Protein AF-A0A8D8E213-F1 (afdb_monomer_lite)

InterPro domains:
  IPR001154 DNA topoisomerase II, eukaryotic-type [PR01158] (36-59)
  IPR001154 DNA topoisomerase II, eukaryotic-type [PR01158] (83-105)
  IPR001154 DNA topoisomerase II, eukaryotic-type [PR01158] (113-127)
  IPR002205 DNA topoisomerase, type IIA, domain A [PF00521] (8-126)
  IPR002205 DNA topoisomerase, typ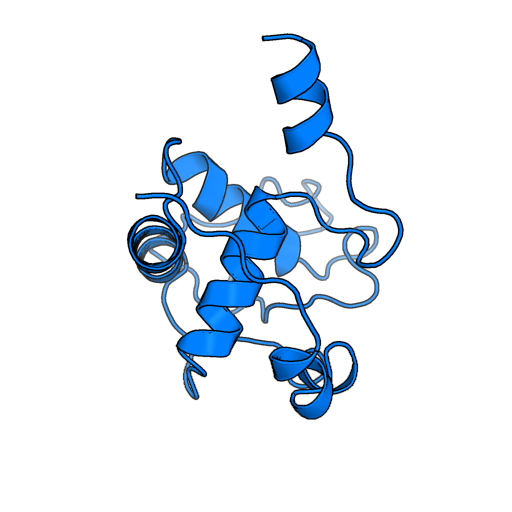e IIA, domain A [PS52040] (10-127)
  IPR002205 DNA topoisomerase, type IIA, domain A [SM00434] (1-127)
  IPR013758 DNA topoisomerase, type IIA, domain A, alpha-beta [G3DSA:3.90.199.10] (1-127)
  IPR013760 DNA topoisomerase, type IIA-like domain superfamily [SSF56719] (2-127)
  IPR050634 DNA Topoisomerase II [PTHR10169] (1-127)

Organism: Culex pipiens (NCBI:txid7175)

Structure (mmCIF, N/CA/C/O backbone):
data_AF-A0A8D8E213-F1
#
_entry.id   AF-A0A8D8E213-F1
#
loop_
_atom_site.group_PDB
_atom_site.id
_atom_site.type_symbol
_atom_site.label_atom_id
_atom_site.label_alt_id
_atom_site.label_comp_id
_atom_site.label_asym_id
_atom_site.label_entity_id
_atom_site.label_seq_id
_atom_site.pdbx_PDB_ins_code
_atom_site.Cartn_x
_atom_site.Cartn_y
_atom_site.Cartn_z
_atom_site.occupancy
_atom_site.B_iso_or_equiv
_atom_site.auth_seq_id
_atom_site.auth_comp_id
_atom_site.auth_asym_id
_atom_site.auth_atom_id
_atom_site.pdbx_PDB_model_num
ATOM 1 N N . PHE A 1 1 ? 22.484 -9.017 -6.940 1.00 90.12 1 PHE A N 1
ATOM 2 C CA . PHE A 1 1 ? 21.734 -7.842 -7.429 1.00 90.12 1 PHE A CA 1
ATOM 3 C C . PHE A 1 1 ? 20.612 -8.247 -8.379 1.00 90.12 1 PHE A C 1
ATOM 5 O O . PHE A 1 1 ? 19.464 -8.084 -8.000 1.00 90.12 1 PHE A O 1
ATOM 12 N N . SER A 1 2 ? 20.900 -8.838 -9.546 1.00 96.94 2 SER A N 1
ATOM 13 C CA . SER A 1 2 ? 19.878 -9.133 -10.569 1.00 96.94 2 SER A CA 1
ATOM 14 C C . SER A 1 2 ? 18.721 -10.011 -10.073 1.00 96.94 2 SER A C 1
ATOM 16 O O . SER A 1 2 ? 17.564 -9.687 -10.303 1.00 96.94 2 SER A O 1
ATOM 18 N N . ASN A 1 3 ? 19.007 -11.078 -9.316 1.00 96.75 3 ASN A N 1
ATOM 19 C CA . ASN A 1 3 ? 17.944 -11.912 -8.744 1.00 96.75 3 ASN A CA 1
ATOM 20 C C . ASN A 1 3 ? 17.085 -11.149 -7.718 1.00 96.75 3 ASN A C 1
ATOM 22 O O . ASN A 1 3 ? 15.863 -11.214 -7.757 1.00 96.75 3 ASN A O 1
ATOM 26 N N . SER A 1 4 ? 17.715 -10.376 -6.829 1.00 95.19 4 SER A N 1
ATOM 27 C CA . SER A 1 4 ? 17.010 -9.530 -5.856 1.00 95.19 4 SER A CA 1
ATOM 28 C C . SER A 1 4 ? 16.130 -8.482 -6.540 1.00 95.19 4 SER A C 1
ATOM 30 O O . SER A 1 4 ? 15.075 -8.131 -6.018 1.00 95.19 4 SER A O 1
ATOM 32 N N . ASP A 1 5 ? 16.549 -7.999 -7.713 1.00 96.44 5 ASP A N 1
ATOM 33 C CA . ASP A 1 5 ? 15.759 -7.076 -8.518 1.00 96.44 5 ASP A CA 1
ATOM 34 C C . ASP A 1 5 ? 14.495 -7.735 -9.078 1.00 96.44 5 ASP A C 1
ATOM 36 O O . ASP A 1 5 ? 13.410 -7.171 -8.949 1.00 96.44 5 ASP A O 1
ATOM 40 N N . ASN A 1 6 ? 14.604 -8.967 -9.582 1.00 97.56 6 ASN A N 1
ATOM 41 C CA . ASN A 1 6 ? 13.436 -9.751 -9.988 1.00 97.56 6 ASN A CA 1
ATOM 42 C C . ASN A 1 6 ? 12.468 -9.948 -8.815 1.00 97.56 6 ASN A C 1
ATOM 44 O O . ASN A 1 6 ? 11.280 -9.666 -8.952 1.00 97.56 6 ASN A O 1
ATOM 48 N N . VAL A 1 7 ? 12.980 -10.359 -7.649 1.00 96.50 7 VAL A N 1
ATOM 49 C CA . VAL A 1 7 ? 12.166 -10.633 -6.451 1.00 96.50 7 VAL A CA 1
ATOM 50 C C . VAL A 1 7 ? 11.370 -9.407 -5.998 1.00 96.50 7 VAL A C 1
ATOM 52 O O . VAL A 1 7 ? 10.200 -9.529 -5.641 1.00 96.50 7 VAL A O 1
ATOM 55 N N . ARG A 1 8 ? 11.968 -8.210 -6.009 1.00 95.81 8 ARG A N 1
ATOM 56 C CA . ARG A 1 8 ? 11.271 -6.986 -5.572 1.00 95.81 8 ARG A CA 1
ATOM 57 C C . ARG A 1 8 ? 10.375 -6.367 -6.648 1.00 95.81 8 ARG A C 1
ATOM 59 O O . ARG A 1 8 ? 9.479 -5.594 -6.308 1.00 95.81 8 ARG A O 1
ATOM 66 N N . SER A 1 9 ? 10.613 -6.680 -7.922 1.00 96.94 9 SER A N 1
ATOM 67 C CA . SER A 1 9 ? 9.955 -6.018 -9.056 1.00 96.94 9 SER A CA 1
ATOM 68 C C . SER A 1 9 ? 8.829 -6.835 -9.686 1.00 96.94 9 SER A C 1
ATOM 70 O O . SER A 1 9 ? 7.884 -6.225 -10.197 1.00 96.94 9 SER A O 1
ATOM 72 N N . ILE A 1 10 ? 8.894 -8.167 -9.637 1.00 98.19 10 ILE A N 1
ATOM 73 C CA . ILE A 1 10 ? 7.906 -9.083 -10.227 1.00 98.19 10 ILE A CA 1
ATOM 74 C C . ILE A 1 10 ? 6.972 -9.599 -9.115 1.00 98.19 10 ILE A C 1
ATOM 76 O O . ILE A 1 10 ? 7.460 -10.065 -8.086 1.00 98.19 10 ILE A O 1
ATOM 80 N N . PRO A 1 11 ? 5.638 -9.489 -9.267 1.00 98.38 11 PRO A N 1
ATOM 81 C CA . PRO A 1 11 ? 4.688 -9.938 -8.250 1.00 98.38 11 PRO A CA 1
ATOM 82 C C . PRO A 1 11 ? 4.575 -11.468 -8.177 1.00 98.38 11 PRO A C 1
ATOM 84 O O . PRO A 1 11 ? 4.880 -12.178 -9.136 1.00 98.38 11 PRO A O 1
ATOM 87 N N . CYS A 1 12 ? 4.077 -11.967 -7.044 1.00 98.06 12 CYS A N 1
ATOM 88 C CA . CYS A 1 12 ? 3.703 -13.374 -6.903 1.00 98.06 12 CYS A CA 1
ATOM 89 C C . CYS A 1 12 ? 2.366 -13.651 -7.605 1.00 98.06 12 CYS A C 1
ATOM 91 O O . CYS A 1 12 ? 1.459 -12.822 -7.582 1.00 98.06 12 CYS A O 1
ATOM 93 N N . VAL A 1 13 ? 2.228 -14.839 -8.195 1.00 98.31 13 VAL A N 1
ATOM 94 C CA . VAL A 1 13 ? 1.002 -15.264 -8.889 1.00 98.31 13 VAL A CA 1
ATOM 95 C C . VAL A 1 13 ? -0.191 -15.461 -7.946 1.00 98.31 13 VAL A C 1
ATOM 97 O O . VAL A 1 13 ? -1.327 -15.291 -8.370 1.00 98.31 13 VAL A O 1
ATOM 100 N N . LEU A 1 14 ? 0.053 -15.803 -6.677 1.00 97.62 14 LEU A N 1
ATOM 101 C CA . LEU A 1 14 ? -1.006 -16.170 -5.730 1.00 97.62 14 LEU A CA 1
ATOM 102 C C . LEU A 1 14 ? -1.774 -14.959 -5.192 1.00 97.62 14 LEU A C 1
ATOM 104 O O . LEU A 1 14 ? -2.988 -15.023 -5.042 1.00 97.62 14 LEU A O 1
ATOM 108 N N . ASP A 1 15 ? -1.074 -13.861 -4.905 1.00 97.88 15 ASP A N 1
ATOM 109 C CA . ASP A 1 15 ? -1.665 -12.652 -4.320 1.00 97.88 15 ASP A CA 1
ATOM 110 C C . ASP A 1 15 ? -1.583 -11.423 -5.238 1.00 97.88 15 ASP A C 1
ATOM 112 O O . ASP A 1 15 ? -2.209 -10.402 -4.961 1.00 97.88 15 ASP A O 1
ATOM 116 N N . GLY A 1 16 ? -0.813 -11.494 -6.328 1.00 98.12 16 GLY A N 1
ATOM 117 C CA . GLY A 1 16 ? -0.577 -10.369 -7.230 1.00 98.12 16 GLY A CA 1
ATOM 118 C C . GLY A 1 16 ? 0.311 -9.267 -6.640 1.00 98.12 16 GLY A C 1
ATOM 119 O O . GLY A 1 16 ? 0.424 -8.197 -7.242 1.00 98.12 16 GLY A O 1
ATOM 120 N N . LEU A 1 17 ? 0.955 -9.494 -5.488 1.00 98.44 17 LEU A N 1
ATOM 121 C CA . LEU A 1 17 ? 1.714 -8.477 -4.761 1.00 98.44 17 LEU A CA 1
ATOM 122 C C . LEU A 1 17 ? 3.229 -8.682 -4.869 1.00 98.44 17 LEU A C 1
ATOM 124 O O . LEU A 1 17 ? 3.767 -9.795 -4.848 1.00 98.44 17 LEU A O 1
ATOM 128 N N . LYS A 1 18 ? 3.948 -7.561 -4.913 1.00 98.44 18 LYS A N 1
ATOM 129 C CA . LYS A 1 18 ? 5.402 -7.493 -4.709 1.00 98.44 18 LYS A CA 1
ATOM 130 C C . LYS A 1 18 ? 5.726 -7.509 -3.207 1.00 98.44 18 LYS A C 1
ATOM 132 O O . LYS A 1 18 ? 4.874 -7.115 -2.408 1.00 98.44 18 LYS A O 1
ATOM 137 N N . PRO A 1 19 ? 6.958 -7.856 -2.790 1.00 98.06 19 PRO A N 1
ATOM 138 C CA . PRO A 1 19 ? 7.338 -7.882 -1.374 1.00 98.06 19 PRO A CA 1
ATOM 139 C C . PRO A 1 19 ? 7.021 -6.590 -0.606 1.00 98.06 19 PRO A C 1
ATOM 141 O O . PRO A 1 19 ? 6.463 -6.656 0.483 1.00 98.06 19 PRO A O 1
ATOM 144 N N . GLY A 1 20 ? 7.289 -5.413 -1.186 1.00 97.81 20 GLY A N 1
ATOM 145 C CA . GLY A 1 20 ? 6.966 -4.129 -0.548 1.00 97.81 20 GLY A CA 1
ATOM 146 C C . GLY A 1 20 ? 5.462 -3.917 -0.334 1.00 97.81 20 GLY A C 1
ATOM 147 O O . GLY A 1 20 ? 5.046 -3.473 0.730 1.00 97.81 20 GLY A O 1
ATOM 148 N N . GLN A 1 21 ? 4.631 -4.305 -1.307 1.00 98.69 21 GLN A N 1
ATOM 149 C CA . GLN A 1 21 ? 3.170 -4.243 -1.178 1.00 98.69 21 GLN A CA 1
ATOM 150 C C . GLN A 1 21 ? 2.664 -5.235 -0.123 1.00 98.69 21 GLN A C 1
ATOM 152 O O . GLN A 1 21 ? 1.818 -4.884 0.695 1.00 98.69 21 GLN A O 1
ATOM 157 N N . ARG A 1 22 ? 3.219 -6.452 -0.097 1.00 98.56 22 ARG A N 1
ATOM 158 C CA . ARG A 1 22 ? 2.873 -7.478 0.896 1.00 98.56 22 ARG A CA 1
ATOM 159 C C . ARG A 1 22 ? 3.231 -7.039 2.315 1.00 98.56 22 ARG A C 1
ATOM 161 O O . ARG A 1 22 ? 2.415 -7.207 3.213 1.00 98.56 22 ARG A O 1
ATOM 168 N N . LYS A 1 23 ? 4.396 -6.409 2.504 1.00 98.44 23 LYS A N 1
ATOM 169 C CA . LYS A 1 23 ? 4.812 -5.806 3.782 1.00 98.44 23 LYS A CA 1
ATOM 170 C C . LYS A 1 23 ? 3.836 -4.708 4.236 1.00 98.44 23 LYS A C 1
ATOM 172 O O . LYS A 1 23 ? 3.418 -4.719 5.390 1.00 98.44 23 LYS A O 1
ATOM 177 N N . VAL A 1 24 ? 3.376 -3.839 3.325 1.00 98.62 24 VAL A N 1
ATOM 178 C CA . VAL A 1 24 ? 2.315 -2.851 3.622 1.00 98.62 24 VAL A CA 1
ATOM 179 C C . VAL A 1 24 ? 1.028 -3.535 4.096 1.00 98.62 24 VAL A C 1
ATOM 181 O O . VAL A 1 24 ? 0.509 -3.186 5.157 1.00 98.62 24 VAL A O 1
ATOM 184 N N . MET A 1 25 ? 0.530 -4.527 3.350 1.00 98.62 25 MET A N 1
ATOM 185 C CA . MET A 1 25 ? -0.710 -5.229 3.704 1.00 98.62 25 MET A CA 1
ATOM 186 C C . MET A 1 25 ? -0.594 -5.976 5.036 1.00 98.62 25 MET A C 1
ATOM 188 O O . MET A 1 25 ? -1.485 -5.856 5.875 1.00 98.62 25 MET A O 1
ATOM 192 N N . PHE A 1 26 ? 0.525 -6.665 5.273 1.00 98.44 26 PHE A N 1
ATOM 193 C CA . PHE A 1 26 ? 0.825 -7.328 6.543 1.00 98.44 26 PHE A CA 1
ATOM 194 C C . PHE A 1 26 ? 0.763 -6.355 7.727 1.00 98.44 26 PHE A C 1
ATOM 196 O O . PHE A 1 26 ? 0.109 -6.634 8.735 1.00 98.44 26 PHE A O 1
ATOM 203 N N . THR A 1 27 ? 1.384 -5.181 7.607 1.00 98.44 27 THR A N 1
ATOM 204 C CA . THR A 1 27 ? 1.332 -4.166 8.662 1.00 98.44 27 THR A CA 1
ATOM 205 C C . THR A 1 27 ? -0.091 -3.651 8.883 1.00 98.44 27 THR A C 1
ATOM 207 O O . THR A 1 27 ? -0.513 -3.528 10.033 1.00 98.44 27 THR A O 1
ATOM 210 N N . CYS A 1 28 ? -0.868 -3.404 7.822 1.00 98.50 28 CYS A N 1
ATOM 211 C CA . CYS A 1 28 ? -2.278 -3.015 7.947 1.00 98.50 28 CYS A CA 1
ATOM 212 C C . CYS A 1 28 ? -3.117 -4.089 8.656 1.00 98.50 28 CYS A C 1
ATOM 214 O O . CYS A 1 28 ? -3.949 -3.763 9.505 1.00 98.50 28 CYS A O 1
ATOM 216 N N . PHE A 1 29 ? -2.875 -5.365 8.353 1.00 98.25 29 PHE A N 1
ATOM 217 C CA . PHE A 1 29 ? -3.524 -6.504 9.002 1.00 98.25 29 PHE A CA 1
ATOM 218 C C . PHE A 1 29 ? -3.195 -6.593 10.490 1.00 98.25 29 PHE A C 1
ATOM 220 O O . PHE A 1 29 ? -4.105 -6.774 11.300 1.00 98.25 29 PHE A O 1
ATOM 227 N N . LYS A 1 30 ? -1.920 -6.409 10.846 1.00 97.31 30 LYS A N 1
ATOM 228 C CA . LYS A 1 30 ? -1.434 -6.478 12.229 1.00 97.31 30 LYS A CA 1
ATOM 229 C C . LYS A 1 30 ? -1.897 -5.290 13.076 1.00 97.31 30 LYS A C 1
ATOM 231 O O . LYS A 1 30 ? -2.250 -5.474 14.236 1.00 97.31 30 LYS A O 1
ATOM 236 N N . ARG A 1 31 ? -1.924 -4.081 12.505 1.00 97.44 31 ARG A N 1
ATOM 237 C CA . ARG A 1 31 ? -2.402 -2.867 13.192 1.00 97.44 31 ARG A CA 1
ATOM 238 C C . ARG A 1 31 ? -3.923 -2.826 13.322 1.00 97.44 31 ARG A C 1
ATOM 240 O O . ARG A 1 31 ? -4.431 -2.334 14.324 1.00 97.44 31 ARG A O 1
ATOM 247 N N . ASN A 1 32 ? -4.641 -3.340 12.318 1.00 96.50 32 ASN A N 1
ATOM 248 C CA . ASN A 1 32 ? -6.106 -3.383 12.270 1.00 96.50 32 ASN A CA 1
ATOM 249 C C . ASN A 1 32 ? -6.762 -2.027 12.610 1.00 96.50 32 ASN A C 1
ATOM 251 O O . ASN A 1 32 ? -7.760 -1.966 13.337 1.00 96.50 32 ASN A O 1
ATOM 255 N N . ASP A 1 33 ? -6.169 -0.941 12.100 1.00 96.31 33 ASP A N 1
ATOM 256 C CA . ASP A 1 33 ? -6.588 0.429 12.387 1.00 96.31 33 ASP A CA 1
ATOM 257 C C . ASP A 1 33 ? -8.069 0.634 12.012 1.00 96.31 33 ASP A C 1
ATOM 259 O O . ASP A 1 33 ? -8.502 0.318 10.903 1.00 96.31 33 ASP A O 1
ATOM 263 N N . LYS A 1 34 ? -8.862 1.169 12.951 1.00 94.94 34 LYS A N 1
ATOM 264 C CA . LYS A 1 34 ? -10.302 1.458 12.757 1.00 94.94 34 LYS A CA 1
ATOM 265 C C . LYS A 1 34 ? -10.585 2.887 12.305 1.00 94.94 34 LYS A C 1
ATOM 267 O O . LYS A 1 34 ? -11.735 3.254 12.086 1.00 94.94 34 LYS A O 1
ATOM 272 N N . ARG A 1 35 ? -9.541 3.705 12.235 1.00 97.12 35 ARG A N 1
ATOM 273 C CA . ARG A 1 35 ? -9.575 5.098 11.802 1.00 97.12 35 ARG A CA 1
ATOM 274 C C . ARG A 1 35 ? -8.442 5.315 10.818 1.00 97.12 35 ARG A C 1
ATOM 276 O O . ARG A 1 35 ? -7.462 4.573 10.824 1.00 97.12 35 ARG A O 1
ATOM 283 N N . GLU A 1 36 ? -8.587 6.340 9.997 1.00 97.75 36 GLU A N 1
ATOM 284 C CA . GLU A 1 36 ? -7.584 6.686 9.004 1.00 97.75 36 GLU A CA 1
ATOM 285 C C . GLU A 1 36 ? -6.258 7.100 9.663 1.00 97.75 36 GLU A C 1
ATOM 287 O O . GLU A 1 36 ? -6.229 7.799 10.679 1.00 97.75 36 GLU A O 1
ATOM 292 N N . VAL A 1 37 ? -5.152 6.673 9.060 1.00 98.38 37 VAL A N 1
ATOM 293 C CA . VAL A 1 37 ? -3.777 6.957 9.485 1.00 98.38 37 VAL A CA 1
ATOM 294 C C . VAL A 1 37 ? -3.070 7.710 8.365 1.00 98.38 37 VAL A C 1
ATOM 296 O O . VAL A 1 37 ? -3.291 7.437 7.187 1.00 98.38 37 VAL A O 1
ATOM 299 N N . LYS A 1 38 ? -2.196 8.662 8.705 1.00 98.56 38 LYS A N 1
ATOM 300 C CA . LYS A 1 38 ? -1.393 9.377 7.700 1.00 98.56 38 LYS A CA 1
ATOM 301 C C . LYS A 1 38 ? -0.513 8.399 6.928 1.00 98.56 38 LYS A C 1
ATOM 303 O O . LYS A 1 38 ? 0.146 7.562 7.543 1.00 98.56 38 LYS A O 1
ATOM 308 N N . VAL A 1 39 ? -0.408 8.564 5.610 1.00 98.62 39 VAL A N 1
ATOM 309 C CA . VAL A 1 39 ? 0.427 7.681 4.772 1.00 98.62 39 VAL A CA 1
ATOM 310 C C . VAL A 1 39 ? 1.886 7.684 5.234 1.00 98.62 39 VAL A C 1
ATOM 312 O O . VAL A 1 39 ? 2.486 6.619 5.343 1.00 98.62 39 VAL A O 1
ATOM 315 N N . ALA A 1 40 ? 2.438 8.851 5.582 1.00 98.31 40 ALA A N 1
ATOM 316 C CA . ALA A 1 40 ? 3.798 8.945 6.121 1.00 98.31 40 ALA A CA 1
ATOM 317 C C . ALA A 1 40 ? 3.978 8.157 7.435 1.00 98.31 40 ALA A C 1
ATOM 319 O O . ALA A 1 40 ? 4.993 7.499 7.628 1.00 98.31 40 ALA A O 1
ATOM 320 N N . GLN A 1 41 ? 2.977 8.181 8.322 1.00 98.25 41 GLN A N 1
ATOM 321 C CA . GLN A 1 41 ? 3.019 7.436 9.583 1.00 98.25 41 GLN A CA 1
ATOM 322 C C . GLN A 1 41 ? 2.894 5.928 9.342 1.00 98.25 41 GLN A C 1
ATOM 324 O O . GLN A 1 41 ? 3.624 5.147 9.949 1.00 98.25 41 GLN A O 1
ATOM 329 N N . LEU A 1 42 ? 1.999 5.519 8.437 1.00 98.44 42 LEU A N 1
ATOM 330 C CA . LEU A 1 42 ? 1.854 4.118 8.061 1.00 98.44 42 LEU A CA 1
ATOM 331 C C . LEU A 1 42 ? 3.146 3.581 7.433 1.00 98.44 42 LEU A C 1
ATOM 333 O O . LEU A 1 42 ? 3.564 2.487 7.790 1.00 98.44 42 LEU A O 1
ATOM 337 N N . ALA A 1 43 ? 3.810 4.347 6.561 1.00 98.38 43 ALA A N 1
ATOM 338 C CA . ALA A 1 43 ? 5.088 3.953 5.968 1.00 98.38 43 ALA A CA 1
ATOM 339 C C . ALA A 1 43 ? 6.169 3.686 7.031 1.00 98.38 43 ALA A C 1
ATOM 341 O O . ALA A 1 43 ? 6.838 2.659 6.949 1.00 98.38 43 ALA A O 1
ATOM 342 N N . GLY A 1 44 ? 6.279 4.544 8.053 1.00 97.81 44 GLY A N 1
ATOM 343 C CA . GLY A 1 44 ? 7.193 4.323 9.180 1.00 97.81 44 GLY A CA 1
ATOM 344 C C . GLY A 1 44 ? 6.855 3.053 9.970 1.00 97.81 44 GLY A C 1
ATOM 345 O O . GLY A 1 44 ? 7.728 2.229 10.229 1.00 97.81 44 GLY A O 1
ATOM 346 N N . SER A 1 45 ? 5.569 2.815 10.264 1.00 97.88 45 SER A N 1
ATOM 347 C CA . SER A 1 45 ? 5.141 1.561 10.906 1.00 97.88 45 SER A CA 1
ATOM 348 C C . SER A 1 45 ? 5.404 0.326 10.043 1.00 97.88 45 SER A C 1
ATOM 350 O O . SER A 1 45 ? 5.686 -0.739 10.580 1.00 97.88 45 SER A O 1
ATOM 352 N N . VAL A 1 46 ? 5.308 0.429 8.716 1.00 98.25 46 VAL A N 1
ATOM 353 C CA . VAL A 1 46 ? 5.665 -0.676 7.814 1.00 98.25 46 VAL A CA 1
ATOM 354 C C . VAL A 1 46 ? 7.162 -0.942 7.886 1.00 98.25 46 VAL A C 1
ATOM 356 O O . VAL A 1 46 ? 7.556 -2.101 7.991 1.00 98.25 46 VAL A O 1
ATOM 359 N N . ALA A 1 47 ? 7.983 0.108 7.874 1.00 97.12 47 ALA A N 1
ATOM 360 C CA . ALA A 1 47 ? 9.428 -0.032 7.974 1.00 97.12 47 ALA A CA 1
ATOM 361 C C . ALA A 1 47 ? 9.854 -0.777 9.244 1.00 97.12 47 ALA A C 1
ATOM 363 O O . ALA A 1 47 ? 10.606 -1.746 9.151 1.00 97.12 47 ALA A O 1
ATOM 364 N N . GLU A 1 48 ? 9.286 -0.388 10.385 1.00 96.25 48 GLU A N 1
ATOM 365 C CA . GLU A 1 48 ? 9.533 -1.009 11.688 1.00 96.25 48 GLU A CA 1
ATOM 366 C C . GLU A 1 48 ? 8.959 -2.432 11.784 1.00 96.25 48 GLU A C 1
ATOM 368 O O . GLU A 1 48 ? 9.672 -3.379 12.094 1.00 96.25 48 GLU A O 1
ATOM 373 N N . MET A 1 49 ? 7.664 -2.613 11.506 1.00 96.56 49 MET A N 1
ATOM 374 C CA . MET A 1 49 ? 6.960 -3.864 11.824 1.00 96.56 49 MET A CA 1
ATOM 375 C C . MET A 1 49 ? 7.233 -5.004 10.843 1.00 96.56 49 MET A C 1
ATOM 377 O O . MET A 1 49 ? 6.851 -6.140 11.130 1.00 96.56 49 MET A O 1
ATOM 381 N N . SER A 1 50 ? 7.787 -4.702 9.669 1.00 96.56 50 SER A N 1
ATOM 382 C CA . SER A 1 50 ? 7.977 -5.677 8.594 1.00 96.56 50 SER A CA 1
ATOM 383 C C . SER A 1 50 ? 9.428 -5.833 8.152 1.00 96.56 50 SER A C 1
ATOM 385 O O . SER A 1 50 ? 9.643 -6.514 7.152 1.00 96.56 50 SER A O 1
ATOM 387 N N . ALA A 1 51 ? 10.391 -5.206 8.839 1.00 96.75 51 ALA A N 1
ATOM 388 C CA . ALA A 1 51 ? 11.805 -5.184 8.452 1.00 96.75 51 ALA A CA 1
ATOM 389 C C . ALA A 1 51 ? 11.982 -4.731 6.985 1.00 96.75 51 ALA A C 1
ATOM 391 O O . ALA A 1 51 ? 12.339 -5.497 6.084 1.00 96.75 51 ALA A O 1
ATOM 392 N N . TYR A 1 52 ? 11.596 -3.488 6.677 1.00 95.94 52 TYR A N 1
ATOM 393 C CA . TYR A 1 52 ? 11.801 -2.928 5.336 1.00 95.94 52 TYR A CA 1
ATOM 394 C C . TYR A 1 52 ? 13.075 -2.084 5.297 1.00 95.94 52 TYR A C 1
ATOM 396 O O . TYR A 1 52 ? 13.105 -0.954 5.773 1.00 95.94 52 TYR A O 1
ATOM 404 N N . HIS A 1 53 ? 14.119 -2.613 4.663 1.00 93.81 53 HIS A N 1
ATOM 405 C CA . HIS A 1 53 ? 15.459 -2.010 4.646 1.00 93.81 53 HIS A CA 1
ATOM 406 C C . HIS A 1 53 ? 15.705 -1.055 3.461 1.00 93.81 53 HIS A C 1
ATOM 408 O O . HIS A 1 53 ? 16.838 -0.884 3.004 1.00 93.81 53 HIS A O 1
ATOM 414 N N . HIS A 1 54 ? 14.655 -0.447 2.903 1.00 93.00 54 HIS A N 1
ATOM 415 C CA . HIS A 1 54 ? 14.785 0.559 1.842 1.00 93.00 54 HIS A CA 1
ATOM 416 C C . HIS A 1 54 ? 14.089 1.865 2.236 1.00 93.00 54 HIS A C 1
ATOM 418 O O . HIS A 1 54 ? 13.298 1.909 3.172 1.00 93.00 54 HIS A O 1
ATOM 424 N N . GLY A 1 55 ? 14.376 2.948 1.511 1.00 89.56 55 GLY A N 1
ATOM 425 C CA . GLY A 1 55 ? 13.878 4.278 1.864 1.00 89.56 55 GLY A CA 1
ATOM 426 C C . GLY A 1 55 ? 12.348 4.366 1.946 1.00 89.56 55 GLY A C 1
ATOM 427 O O . GLY A 1 55 ? 11.632 3.910 1.048 1.00 89.56 55 GLY A O 1
ATOM 428 N N . GLU A 1 56 ? 11.850 5.038 2.986 1.00 92.00 56 GLU A N 1
ATOM 429 C CA . GLU A 1 56 ? 10.415 5.216 3.265 1.00 92.00 56 GLU A CA 1
ATOM 430 C C . GLU A 1 56 ? 9.648 5.918 2.137 1.00 92.00 56 GLU A C 1
ATOM 432 O O . GLU A 1 56 ? 8.448 5.707 1.970 1.00 92.00 56 GLU A O 1
ATOM 437 N N . GLN A 1 57 ? 10.326 6.722 1.311 1.00 95.44 57 GLN A N 1
ATOM 438 C CA . GLN A 1 57 ? 9.715 7.366 0.145 1.00 95.44 57 GLN A CA 1
ATOM 439 C C . GLN A 1 57 ? 9.144 6.334 -0.845 1.00 95.44 57 GLN A C 1
ATOM 441 O O . GLN A 1 57 ? 8.075 6.544 -1.429 1.00 95.44 57 GLN A O 1
ATOM 446 N N . SER A 1 58 ? 9.829 5.196 -1.003 1.00 96.38 58 SER A N 1
ATOM 447 C CA . SER A 1 58 ? 9.359 4.087 -1.836 1.00 96.38 58 SER A CA 1
ATOM 448 C C . SER A 1 58 ? 8.116 3.422 -1.233 1.00 96.38 58 SER A C 1
ATOM 450 O O . SER A 1 58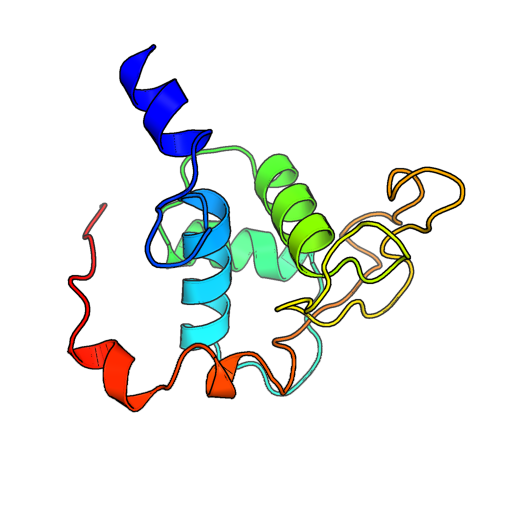 ? 7.166 3.125 -1.962 1.00 96.38 58 SER A O 1
ATOM 452 N N . LEU A 1 59 ? 8.060 3.276 0.098 1.00 97.38 59 LEU A N 1
ATOM 453 C CA . LEU A 1 59 ? 6.872 2.771 0.797 1.00 97.38 59 LEU A CA 1
ATOM 454 C C . LEU A 1 59 ? 5.691 3.730 0.698 1.00 97.38 59 LEU A C 1
ATOM 456 O O . LEU A 1 59 ? 4.594 3.291 0.369 1.00 97.38 59 LEU A O 1
ATOM 460 N N . CYS A 1 60 ? 5.905 5.030 0.908 1.00 98.31 60 CYS A N 1
ATOM 461 C CA . CYS A 1 60 ? 4.857 6.035 0.734 1.00 98.31 60 CYS A CA 1
ATOM 462 C C . CYS A 1 60 ? 4.238 5.944 -0.665 1.00 98.31 60 CYS A C 1
ATOM 464 O O . CYS A 1 60 ? 3.019 5.901 -0.801 1.00 98.31 60 CYS A O 1
ATOM 466 N N . SER A 1 61 ? 5.079 5.844 -1.698 1.00 98.12 61 SER A N 1
ATOM 467 C CA . SER A 1 61 ? 4.621 5.688 -3.085 1.00 98.12 61 SER A CA 1
ATOM 468 C C . SER A 1 61 ? 3.865 4.369 -3.289 1.00 98.12 61 SER A C 1
ATOM 470 O O . SER A 1 61 ? 2.842 4.335 -3.967 1.00 98.12 61 SER A O 1
ATOM 472 N N . THR A 1 62 ? 4.324 3.285 -2.659 1.00 98.56 62 THR A N 1
ATOM 473 C CA . THR A 1 62 ? 3.654 1.975 -2.702 1.00 98.56 62 THR A CA 1
ATOM 474 C C . THR A 1 62 ? 2.264 2.024 -2.064 1.00 98.56 62 THR A C 1
ATOM 476 O O . THR A 1 62 ? 1.311 1.511 -2.647 1.00 98.56 62 THR A O 1
ATOM 479 N N . ILE A 1 63 ? 2.130 2.675 -0.906 1.00 98.75 63 ILE A N 1
ATOM 480 C CA . ILE A 1 63 ? 0.850 2.867 -0.209 1.00 98.75 63 ILE A CA 1
ATOM 481 C C . ILE A 1 63 ? -0.110 3.698 -1.065 1.00 98.75 63 ILE A C 1
ATOM 483 O O . ILE A 1 63 ? -1.268 3.316 -1.223 1.00 98.75 63 ILE A O 1
ATOM 487 N N . VAL A 1 64 ? 0.368 4.800 -1.657 1.00 98.75 64 VAL A N 1
ATOM 488 C CA . VAL A 1 64 ? -0.442 5.628 -2.565 1.00 98.75 64 VAL A CA 1
ATOM 489 C C . VAL A 1 64 ? -0.958 4.794 -3.738 1.00 98.75 64 VAL A C 1
ATOM 491 O O . VAL A 1 64 ? -2.160 4.788 -3.996 1.00 98.75 64 VAL A O 1
ATOM 494 N N . ASN A 1 65 ? -0.087 4.017 -4.386 1.00 98.50 65 ASN A N 1
ATOM 495 C CA . ASN A 1 65 ? -0.464 3.173 -5.522 1.00 98.50 65 ASN A CA 1
ATOM 496 C C . ASN A 1 65 ? -1.477 2.077 -5.147 1.00 98.50 65 ASN A C 1
ATOM 498 O O . ASN A 1 65 ? -2.357 1.772 -5.946 1.00 98.50 65 ASN A O 1
ATOM 502 N N . LEU A 1 66 ? -1.393 1.498 -3.943 1.00 98.69 66 LEU A N 1
ATOM 503 C CA . LEU A 1 66 ? -2.369 0.510 -3.452 1.00 98.69 66 LEU A CA 1
ATOM 504 C C . LEU A 1 66 ? -3.749 1.118 -3.144 1.00 98.69 66 LEU A C 1
ATOM 506 O O . LEU A 1 66 ? -4.747 0.393 -3.125 1.00 98.69 66 LEU A O 1
ATOM 510 N N . ALA A 1 67 ? -3.809 2.428 -2.887 1.00 98.69 67 ALA A N 1
ATOM 511 C CA . ALA A 1 67 ? -5.038 3.136 -2.540 1.00 98.69 67 ALA A CA 1
ATOM 512 C C . ALA A 1 67 ? -5.742 3.800 -3.737 1.00 98.69 67 ALA A C 1
ATOM 514 O O . ALA A 1 67 ? -6.951 4.026 -3.690 1.00 98.69 67 ALA A O 1
ATOM 515 N N . GLN A 1 68 ? -5.010 4.119 -4.809 1.00 98.69 68 GLN A N 1
ATOM 516 C CA . GLN A 1 68 ? -5.541 4.809 -5.990 1.00 98.69 68 GLN A CA 1
ATOM 517 C C . GLN A 1 68 ? -6.731 4.082 -6.632 1.00 98.69 68 GLN A C 1
ATOM 519 O O . GLN A 1 68 ? -6.655 2.890 -6.933 1.00 98.69 68 GLN A O 1
ATOM 524 N N . ASN A 1 69 ? -7.791 4.829 -6.948 1.00 98.56 69 ASN A N 1
ATOM 525 C CA . ASN A 1 69 ? -9.065 4.307 -7.464 1.00 98.56 69 ASN A CA 1
ATOM 526 C C . ASN A 1 69 ? -9.593 5.046 -8.715 1.00 98.56 69 ASN A C 1
ATOM 528 O O . ASN A 1 69 ? -10.785 4.990 -9.016 1.00 98.56 69 ASN A O 1
ATOM 532 N N . PHE A 1 70 ? -8.742 5.783 -9.432 1.00 98.50 70 PHE A N 1
ATOM 533 C CA . PHE A 1 70 ? -9.147 6.438 -10.674 1.00 98.50 70 PHE A CA 1
ATOM 534 C C . PHE A 1 70 ? -9.243 5.428 -11.832 1.00 98.50 70 PHE A C 1
ATOM 536 O O . PHE A 1 70 ? -8.672 4.342 -11.798 1.00 98.50 70 PHE A O 1
ATOM 543 N N . VAL A 1 71 ? -9.954 5.788 -12.904 1.00 98.50 71 VAL A N 1
ATOM 544 C CA . VAL A 1 71 ? -10.116 4.914 -14.081 1.00 98.50 71 VAL A CA 1
ATOM 545 C C . VAL A 1 71 ? -8.752 4.529 -14.662 1.00 98.50 71 VAL A C 1
ATOM 547 O O . VAL A 1 71 ? -8.012 5.398 -15.122 1.00 98.50 71 VAL A O 1
ATOM 550 N N . GLY A 1 72 ? -8.451 3.229 -14.668 1.00 97.88 72 GLY A N 1
ATOM 551 C CA . GLY A 1 72 ? -7.174 2.682 -15.132 1.00 97.88 72 GLY A CA 1
ATOM 552 C C . GLY A 1 72 ? -6.130 2.434 -14.037 1.00 97.88 72 GLY A C 1
ATOM 553 O O . GLY A 1 72 ? -5.027 2.020 -14.384 1.00 97.88 72 GLY A O 1
ATOM 554 N N . SER A 1 73 ? -6.443 2.667 -12.751 1.00 98.38 73 SER A N 1
ATOM 555 C CA . SER A 1 73 ? -5.604 2.230 -11.624 1.00 98.38 73 SER A CA 1
ATOM 556 C C . SER A 1 73 ? -5.999 0.827 -11.133 1.00 98.38 73 SER A C 1
ATOM 558 O O . SER A 1 73 ? -5.779 -0.156 -11.835 1.00 98.38 73 SER A O 1
ATOM 560 N N . ASN A 1 74 ? -6.589 0.712 -9.943 1.00 98.50 74 ASN A N 1
ATOM 561 C CA . ASN A 1 74 ? -6.982 -0.549 -9.330 1.00 98.50 74 ASN A CA 1
ATOM 562 C C . ASN A 1 74 ? -8.483 -0.768 -9.516 1.00 98.50 74 ASN A C 1
ATOM 564 O O . ASN A 1 74 ? -9.283 0.069 -9.102 1.00 98.50 74 ASN A O 1
ATOM 568 N N . ASN A 1 75 ? -8.870 -1.927 -10.056 1.00 98.44 75 ASN A N 1
ATOM 569 C CA . ASN A 1 75 ? -10.281 -2.328 -10.093 1.00 98.44 75 ASN A CA 1
ATOM 570 C C . ASN A 1 75 ? -10.859 -2.475 -8.677 1.00 98.44 75 ASN A C 1
ATOM 572 O O . ASN A 1 75 ? -12.023 -2.161 -8.447 1.00 98.44 75 ASN A O 1
ATOM 576 N N . ILE A 1 76 ? -10.034 -2.951 -7.738 1.00 98.44 76 ILE A N 1
ATOM 577 C CA . ILE A 1 76 ? -10.336 -3.015 -6.309 1.00 98.44 76 ILE A CA 1
ATOM 578 C C . ILE A 1 76 ? -9.106 -2.507 -5.557 1.00 98.44 76 ILE A C 1
ATOM 580 O O . ILE A 1 76 ? -8.071 -3.171 -5.516 1.00 98.44 76 ILE A O 1
ATOM 584 N N . ASN A 1 77 ? -9.201 -1.316 -4.975 1.00 98.50 77 ASN A N 1
ATOM 585 C CA . ASN A 1 77 ? -8.155 -0.754 -4.127 1.00 98.50 77 ASN A CA 1
ATOM 586 C C . ASN A 1 77 ? -8.207 -1.384 -2.723 1.00 98.50 77 ASN A C 1
ATOM 588 O O . ASN A 1 77 ? -9.237 -1.357 -2.044 1.00 98.50 77 ASN A O 1
ATOM 592 N N . LEU A 1 78 ? -7.079 -1.940 -2.274 1.00 98.56 78 LEU A N 1
ATOM 593 C CA . LEU A 1 78 ? -6.970 -2.605 -0.966 1.00 98.56 78 LEU A CA 1
ATOM 594 C C . LEU A 1 78 ? -6.894 -1.604 0.197 1.00 98.56 78 LEU A C 1
ATOM 596 O O . LEU A 1 78 ? -7.175 -1.941 1.352 1.00 98.56 78 LEU A O 1
ATOM 600 N N . LEU A 1 79 ? -6.520 -0.366 -0.112 1.00 98.69 79 LEU A N 1
ATOM 601 C CA . LEU A 1 79 ? -6.426 0.739 0.826 1.00 98.69 79 LEU A CA 1
ATOM 602 C C . LEU A 1 79 ? -7.381 1.864 0.418 1.00 98.69 79 LEU A C 1
ATOM 604 O O . LEU A 1 79 ? -7.600 2.116 -0.763 1.00 98.69 79 LEU A O 1
ATOM 608 N N . TYR A 1 80 ? -7.968 2.543 1.395 1.00 98.44 80 TYR A N 1
ATOM 609 C CA . TYR A 1 80 ? -8.870 3.670 1.177 1.00 98.44 80 TYR A CA 1
ATOM 610 C C . TYR A 1 80 ? -8.080 4.962 0.864 1.00 98.44 80 TYR A C 1
ATOM 612 O O . TYR A 1 80 ? -7.161 5.290 1.619 1.00 98.44 80 TYR A O 1
ATOM 620 N N . PRO A 1 81 ? -8.407 5.711 -0.208 1.00 98.31 81 PRO A N 1
ATOM 621 C CA . PRO A 1 81 ? -7.725 6.960 -0.551 1.00 98.31 81 PRO A CA 1
ATOM 622 C C . PRO A 1 81 ? -8.336 8.175 0.178 1.00 98.31 81 PRO A C 1
ATOM 624 O O . PRO A 1 81 ? -9.116 8.936 -0.393 1.00 98.31 81 PRO A O 1
ATOM 627 N N . GLY A 1 82 ? -7.972 8.385 1.447 1.00 98.25 82 GLY A N 1
ATOM 628 C CA . GLY A 1 82 ? -8.411 9.531 2.256 1.00 98.25 82 GLY A CA 1
ATOM 629 C C . GLY A 1 82 ? -7.679 10.831 1.902 1.00 98.25 82 GLY A C 1
ATOM 630 O O . GLY A 1 82 ? -6.645 11.167 2.486 1.00 98.25 82 GLY A O 1
ATOM 631 N N . GLY A 1 83 ? -8.198 11.572 0.924 1.00 98.19 83 GLY A N 1
ATOM 632 C CA . GLY A 1 83 ? -7.622 12.830 0.432 1.00 98.19 83 GLY A CA 1
ATOM 633 C C . GLY A 1 83 ? -7.226 12.754 -1.045 1.00 98.19 83 GLY A C 1
ATOM 634 O O . GLY A 1 83 ? -7.788 11.977 -1.810 1.00 98.19 83 GLY A O 1
ATOM 635 N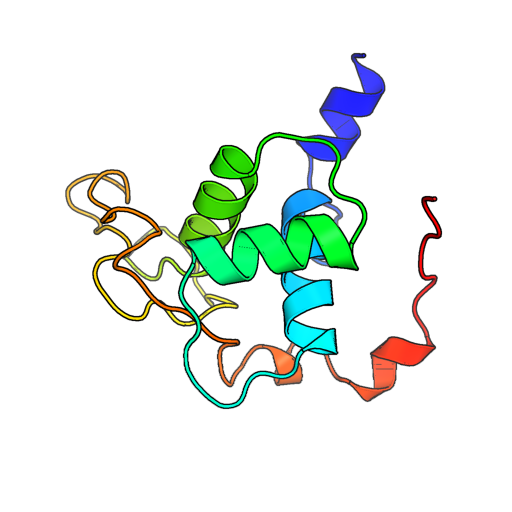 N . GLN A 1 84 ? -6.255 13.568 -1.470 1.00 98.19 84 GLN A N 1
ATOM 636 C CA . GLN A 1 84 ? -5.821 13.625 -2.871 1.00 98.19 84 GLN A CA 1
ATOM 637 C C . GLN A 1 84 ? -4.749 12.562 -3.176 1.00 98.19 84 GLN A C 1
ATOM 639 O O . GLN A 1 84 ? -3.555 12.825 -3.049 1.00 98.19 84 GLN A O 1
ATOM 644 N N . PHE A 1 85 ? -5.168 11.364 -3.595 1.00 98.62 85 PHE A N 1
ATOM 645 C CA . PHE A 1 85 ? -4.279 10.248 -3.982 1.00 98.62 85 PHE A CA 1
ATOM 646 C C . PHE A 1 85 ? -3.864 10.265 -5.461 1.00 98.62 85 PHE A C 1
ATOM 648 O O . PHE A 1 85 ? -3.212 9.336 -5.946 1.00 98.62 85 PHE A O 1
ATOM 655 N N . GLY A 1 86 ? -4.195 11.349 -6.159 1.00 98.31 86 GLY A N 1
ATOM 656 C CA . GLY A 1 86 ? -3.939 11.527 -7.575 1.00 98.31 86 GLY A CA 1
ATOM 657 C C . GLY A 1 86 ? -5.134 11.096 -8.413 1.00 98.31 86 GLY A C 1
ATOM 658 O O . GLY A 1 86 ? -6.013 10.347 -7.979 1.00 98.31 86 GLY A O 1
ATOM 659 N N . THR A 1 87 ? -5.179 11.608 -9.631 1.00 98.50 87 THR A N 1
ATOM 660 C CA . THR A 1 87 ? -6.322 11.474 -10.522 1.00 98.50 87 THR A CA 1
ATOM 661 C C . THR A 1 87 ? -5.889 10.956 -11.884 1.00 98.50 87 THR A C 1
ATOM 663 O O . THR A 1 87 ? -4.710 10.935 -12.248 1.00 98.50 87 THR A O 1
ATOM 666 N N . ARG A 1 88 ? -6.876 10.588 -12.701 1.00 98.19 88 ARG A N 1
ATOM 667 C CA . ARG A 1 88 ? -6.636 10.195 -14.092 1.00 98.19 88 ARG A CA 1
ATOM 668 C C . ARG A 1 88 ? -6.001 11.301 -14.943 1.00 98.19 88 ARG A C 1
ATOM 670 O O . ARG A 1 88 ? -5.434 10.977 -15.979 1.00 98.19 88 ARG A O 1
ATOM 677 N N . LEU A 1 89 ? -6.107 12.575 -14.544 1.00 98.06 89 LEU A N 1
ATOM 678 C CA . LEU A 1 89 ? -5.591 13.708 -15.321 1.00 98.06 89 LEU A CA 1
ATOM 679 C C . LEU A 1 89 ? -4.068 13.628 -15.482 1.00 98.06 89 LEU A C 1
ATOM 681 O O . LEU A 1 89 ? -3.549 13.900 -16.560 1.00 98.06 89 LEU A O 1
ATOM 685 N N . SER A 1 90 ? -3.381 13.187 -14.428 1.00 97.81 90 SER A N 1
ATOM 686 C CA . SER A 1 90 ? -1.921 13.055 -14.395 1.00 97.81 90 SER A CA 1
ATOM 687 C C . SER A 1 90 ? -1.464 11.615 -14.144 1.00 97.81 90 SER A C 1
ATOM 689 O O . SER A 1 90 ? -0.312 11.387 -13.770 1.00 97.81 90 SER A O 1
ATOM 691 N N . GLY A 1 91 ? -2.360 10.636 -14.315 1.00 97.19 91 GLY A N 1
ATOM 692 C CA . GLY A 1 91 ? -2.084 9.223 -14.041 1.00 97.19 91 GLY A CA 1
ATOM 693 C C . GLY A 1 91 ? -1.611 8.974 -12.606 1.00 97.19 91 GLY A C 1
ATOM 694 O O . GLY A 1 91 ? -0.678 8.203 -12.396 1.00 97.19 91 GLY A O 1
ATOM 695 N N . GLY A 1 92 ? -2.181 9.689 -11.635 1.00 97.75 92 GLY A N 1
ATOM 696 C CA . GLY A 1 92 ? -1.838 9.572 -10.219 1.00 97.75 92 GLY A CA 1
ATOM 697 C C . GLY A 1 92 ? -0.636 10.406 -9.757 1.00 97.75 92 GLY A C 1
ATOM 698 O O . GLY A 1 92 ? -0.399 10.502 -8.556 1.00 97.75 92 GLY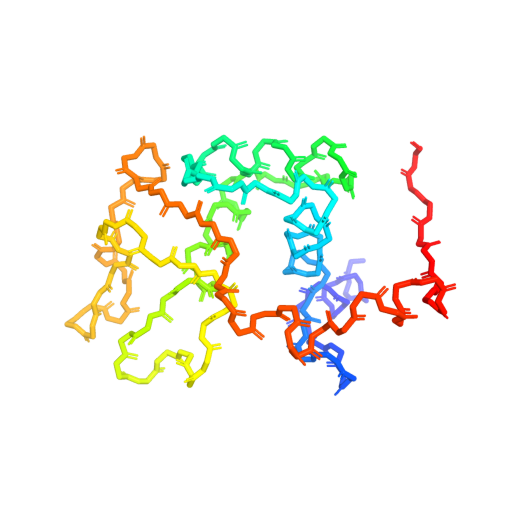 A O 1
ATOM 699 N N . LYS A 1 93 ? 0.117 11.041 -10.670 1.00 97.25 93 LYS A N 1
ATOM 700 C CA . LYS A 1 93 ? 1.304 11.861 -10.327 1.00 97.25 93 LYS A CA 1
ATOM 701 C C . LYS A 1 93 ? 0.966 13.160 -9.588 1.00 97.25 93 LYS A C 1
ATOM 703 O O . LYS A 1 93 ? 1.845 13.788 -9.010 1.00 97.25 93 LYS A O 1
ATOM 708 N N . ASP A 1 94 ? -0.297 13.556 -9.621 1.00 97.81 94 ASP A N 1
ATOM 709 C CA . ASP A 1 94 ? -0.891 14.688 -8.912 1.00 97.81 94 ASP A CA 1
ATOM 710 C C . ASP A 1 94 ? -1.340 14.333 -7.479 1.00 97.81 94 ASP A C 1
ATOM 712 O O . ASP A 1 94 ? -2.076 15.095 -6.851 1.00 97.81 94 ASP A O 1
ATOM 716 N N . SER A 1 95 ? -0.901 13.189 -6.938 1.00 98.00 95 SER A N 1
ATOM 717 C CA . SER A 1 95 ? -1.097 12.845 -5.529 1.00 98.00 95 SER A CA 1
ATOM 718 C C . SER A 1 95 ? -0.448 13.879 -4.605 1.00 98.00 95 SER A C 1
ATOM 720 O O . SER A 1 95 ? 0.700 14.280 -4.814 1.00 98.00 95 SER A O 1
ATOM 722 N N . ALA A 1 96 ? -1.149 14.270 -3.544 1.00 98.31 96 ALA A N 1
ATOM 723 C CA . ALA A 1 96 ? -0.606 15.168 -2.535 1.00 98.31 96 ALA A CA 1
ATOM 724 C C . ALA A 1 96 ? 0.486 14.485 -1.691 1.00 98.31 96 ALA A C 1
ATOM 726 O O . ALA A 1 96 ? 0.625 13.263 -1.659 1.00 98.31 96 ALA A O 1
ATOM 727 N N . SER A 1 97 ? 1.277 15.295 -0.978 1.00 98.00 97 SER A N 1
ATOM 728 C CA . SER A 1 97 ? 2.352 14.782 -0.123 1.00 98.00 97 SER A CA 1
ATOM 729 C C . SER A 1 97 ? 1.817 13.761 0.900 1.00 98.00 97 SER A C 1
ATOM 731 O O . SER A 1 97 ? 0.815 14.055 1.559 1.00 98.00 97 SER A O 1
ATOM 733 N N . PRO A 1 98 ? 2.528 12.637 1.144 1.00 97.88 98 PRO A N 1
ATOM 734 C CA . PRO A 1 98 ? 2.162 11.605 2.129 1.00 97.88 98 PRO A CA 1
ATOM 735 C C . PRO A 1 98 ? 1.873 12.104 3.554 1.00 97.88 98 PRO A C 1
ATOM 737 O O . PRO A 1 98 ? 1.283 11.391 4.364 1.00 97.88 98 PRO A O 1
ATOM 740 N N . ARG A 1 99 ? 2.307 13.325 3.886 1.00 97.44 99 ARG A N 1
ATOM 741 C CA . ARG A 1 99 ? 2.068 13.980 5.181 1.00 97.44 99 ARG A CA 1
ATOM 742 C C . ARG A 1 99 ? 0.648 14.539 5.335 1.00 97.44 99 ARG A C 1
ATOM 744 O O . ARG A 1 99 ? 0.230 14.787 6.466 1.00 97.44 99 ARG A O 1
ATOM 751 N N . TYR A 1 100 ? -0.060 14.752 4.224 1.00 98.00 100 TYR A N 1
ATOM 752 C CA . TYR A 1 100 ? -1.382 15.390 4.175 1.00 98.00 100 TYR A CA 1
ATOM 753 C C . TYR A 1 100 ? -2.508 14.451 3.740 1.00 98.00 100 TYR A C 1
ATOM 755 O O . TYR A 1 100 ? -3.668 14.845 3.781 1.00 98.00 100 TYR A O 1
ATOM 763 N N . ILE A 1 101 ? -2.174 13.231 3.327 1.00 98.69 101 ILE A N 1
ATOM 764 C CA . ILE A 1 101 ? -3.139 12.214 2.920 1.00 98.69 101 ILE A CA 1
ATOM 765 C C . ILE A 1 101 ? -3.177 11.067 3.924 1.00 98.69 101 ILE A C 1
ATOM 767 O O . ILE A 1 101 ? -2.177 10.752 4.583 1.00 98.69 101 ILE A O 1
ATOM 771 N N . PHE A 1 102 ? -4.344 10.449 4.030 1.00 98.81 102 PHE A N 1
ATOM 772 C CA . PHE A 1 102 ? -4.660 9.433 5.014 1.00 98.81 102 PHE A CA 1
ATOM 773 C C . PHE A 1 102 ? -5.164 8.169 4.332 1.00 98.81 102 PHE A C 1
ATOM 775 O O . PHE A 1 102 ? -5.685 8.199 3.221 1.00 98.81 102 PHE A O 1
ATOM 782 N N . THR A 1 103 ? -4.994 7.033 4.987 1.00 98.75 103 THR A N 1
ATOM 783 C CA . THR A 1 103 ? -5.482 5.764 4.474 1.00 98.75 103 THR A CA 1
ATOM 784 C C . THR A 1 103 ? -5.850 4.826 5.609 1.00 98.75 103 THR A C 1
ATOM 786 O O . THR A 1 103 ? -5.493 5.033 6.767 1.00 98.75 103 THR A O 1
ATOM 789 N N . MET A 1 104 ? -6.589 3.788 5.261 1.00 98.31 104 MET A N 1
ATOM 790 C CA . MET A 1 104 ? -6.896 2.643 6.102 1.00 98.31 104 MET A CA 1
ATOM 791 C C . MET A 1 104 ? -7.212 1.466 5.187 1.00 98.31 104 MET A C 1
ATOM 793 O O . MET A 1 104 ? -7.345 1.621 3.972 1.00 98.31 104 MET A O 1
ATOM 797 N N . MET A 1 105 ? -7.349 0.281 5.761 1.00 98.06 105 MET A N 1
ATOM 798 C CA . MET A 1 105 ? -7.762 -0.890 5.004 1.00 98.06 105 MET A CA 1
ATOM 799 C C . MET A 1 105 ? -9.175 -0.696 4.433 1.00 98.06 105 MET A C 1
ATOM 801 O O . MET A 1 105 ? -10.092 -0.309 5.158 1.00 98.06 105 MET A O 1
ATOM 805 N N . SER A 1 106 ? -9.354 -0.965 3.137 1.00 97.56 106 SER A N 1
ATOM 806 C CA . SER A 1 106 ? -10.684 -0.983 2.521 1.00 97.56 106 SER A CA 1
ATOM 807 C C . SER A 1 106 ? -11.548 -2.075 3.160 1.00 97.56 106 SER A C 1
ATOM 809 O O . SER A 1 106 ? -11.048 -3.136 3.539 1.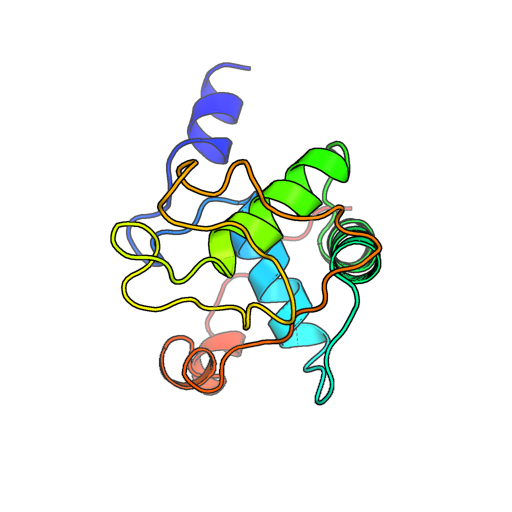00 97.56 106 SER A O 1
ATOM 811 N N . ALA A 1 107 ? -12.860 -1.846 3.253 1.00 94.81 107 ALA A N 1
ATOM 812 C CA . ALA A 1 107 ? -13.792 -2.814 3.833 1.00 94.81 107 ALA A CA 1
ATOM 813 C C . ALA A 1 107 ? -13.767 -4.170 3.100 1.00 94.81 107 ALA A C 1
ATOM 815 O O . ALA A 1 107 ? -13.961 -5.214 3.718 1.00 94.81 107 ALA A O 1
ATOM 816 N N . LEU A 1 108 ? -13.471 -4.161 1.796 1.00 97.12 108 LEU A N 1
ATOM 817 C CA . LEU A 1 108 ? -13.383 -5.369 0.972 1.00 97.12 108 LEU A CA 1
ATOM 818 C C . LEU A 1 108 ? -12.114 -6.187 1.235 1.00 97.12 108 LEU A C 1
ATOM 820 O O . LEU A 1 108 ? -12.084 -7.382 0.957 1.00 97.12 108 LEU A O 1
ATOM 824 N N . THR A 1 109 ? -11.062 -5.583 1.781 1.00 98.25 109 THR A N 1
ATOM 825 C CA . THR A 1 109 ? -9.740 -6.214 1.842 1.00 98.25 109 THR A CA 1
ATOM 826 C C . THR A 1 109 ? -9.733 -7.483 2.686 1.00 98.25 109 THR A C 1
ATOM 828 O O . THR A 1 109 ? -9.160 -8.477 2.256 1.00 98.25 109 THR A O 1
ATOM 831 N N . ARG A 1 110 ? -10.401 -7.506 3.849 1.00 97.69 110 ARG A N 1
ATOM 832 C CA . ARG A 1 110 ? -10.497 -8.728 4.675 1.00 97.69 110 ARG A CA 1
ATOM 833 C C . ARG A 1 110 ? -11.520 -9.748 4.175 1.00 97.69 110 ARG A C 1
ATOM 835 O O . ARG A 1 110 ? -11.560 -10.853 4.699 1.00 97.69 110 ARG A O 1
ATOM 842 N N . LEU A 1 111 ? -12.312 -9.402 3.161 1.00 97.81 111 LEU A N 1
ATOM 843 C CA . LEU A 1 111 ? -13.122 -10.377 2.428 1.00 97.81 111 LEU A CA 1
ATOM 844 C C . LEU A 1 111 ? -12.289 -11.092 1.356 1.00 97.81 111 LEU A C 1
ATOM 846 O O . LEU A 1 111 ? -12.545 -12.253 1.069 1.00 97.81 111 LEU A O 1
ATOM 850 N N . ILE A 1 112 ? -11.289 -10.408 0.789 1.00 98.12 112 ILE A N 1
ATOM 851 C CA . ILE A 1 112 ? -10.340 -10.977 -0.181 1.00 98.12 112 ILE A CA 1
ATOM 852 C C . ILE A 1 112 ? -9.257 -11.793 0.540 1.00 98.12 112 ILE A C 1
ATOM 854 O O . ILE A 1 112 ? -8.966 -12.916 0.148 1.00 98.12 112 ILE A O 1
ATOM 858 N N . PHE A 1 113 ? -8.677 -11.231 1.604 1.00 98.19 113 PHE A N 1
ATOM 859 C CA . PHE A 1 113 ? -7.655 -11.862 2.441 1.00 98.19 113 PHE A CA 1
ATOM 860 C C . PHE A 1 113 ? -8.279 -12.274 3.774 1.00 98.19 113 PHE A C 1
ATOM 862 O O . PHE A 1 113 ? -8.227 -11.523 4.762 1.00 98.19 113 PHE A O 1
ATOM 869 N N . HIS A 1 114 ? -8.942 -13.430 3.767 1.00 98.19 114 HIS A N 1
ATOM 870 C CA . HIS A 1 114 ? -9.761 -13.878 4.883 1.00 98.19 114 HIS A CA 1
ATOM 871 C C . HIS A 1 114 ? -8.903 -14.133 6.140 1.00 98.19 114 HIS A C 1
ATOM 873 O O . HIS A 1 114 ? -7.934 -14.883 6.068 1.00 98.19 114 HIS A O 1
ATOM 879 N N . PRO A 1 115 ? -9.248 -13.577 7.320 1.00 97.19 115 PRO A N 1
ATOM 880 C CA . PRO A 1 115 ? -8.417 -13.712 8.523 1.00 97.19 115 PRO A CA 1
ATOM 881 C C . PRO A 1 115 ? -8.190 -15.150 9.007 1.00 97.19 115 PRO A C 1
ATOM 883 O O . PRO A 1 115 ? -7.235 -15.402 9.732 1.00 97.19 115 PRO A O 1
ATOM 886 N N . LEU A 1 116 ? -9.070 -16.091 8.643 1.00 98.06 116 LEU A N 1
ATOM 887 C CA . LEU A 1 116 ? -8.891 -17.509 8.987 1.00 98.06 116 LEU A CA 1
ATOM 888 C C . LEU A 1 116 ? -7.750 -18.179 8.217 1.00 98.06 116 LEU A C 1
ATOM 890 O O . LEU A 1 116 ? -7.279 -19.221 8.662 1.00 98.06 116 LEU A O 1
ATOM 894 N N . ASP A 1 117 ? -7.301 -17.583 7.112 1.00 97.94 117 ASP A N 1
ATOM 895 C CA . ASP A 1 117 ? -6.174 -18.098 6.340 1.00 97.94 117 ASP A CA 1
ATOM 896 C C . ASP A 1 117 ? -4.834 -17.578 6.878 1.00 97.94 117 ASP A C 1
ATOM 898 O O . ASP A 1 117 ? -3.806 -18.197 6.620 1.00 97.94 117 ASP A O 1
ATOM 902 N N . ASP A 1 118 ? -4.829 -16.495 7.673 1.00 96.88 118 ASP A N 1
ATOM 903 C CA . ASP A 1 118 ? -3.612 -15.900 8.247 1.00 96.88 118 ASP A CA 1
ATOM 904 C C . ASP A 1 118 ? -2.719 -16.960 8.953 1.00 96.88 118 ASP A C 1
ATOM 906 O O . ASP A 1 118 ? -1.521 -16.997 8.667 1.00 96.88 118 ASP A O 1
ATOM 910 N N . PRO A 1 119 ? -3.238 -17.884 9.799 1.00 97.25 119 PRO A N 1
ATOM 911 C CA . PRO A 1 119 ? -2.420 -18.905 10.468 1.00 97.25 119 PRO A CA 1
ATOM 912 C C . PRO A 1 119 ? -1.882 -20.008 9.546 1.00 97.25 119 PRO A C 1
ATOM 914 O O . PRO A 1 119 ? -1.037 -20.791 9.974 1.00 97.25 119 PRO A O 1
ATOM 917 N N . LEU A 1 120 ? -2.399 -20.117 8.319 1.00 97.62 120 LEU A N 1
ATOM 918 C CA . LEU A 1 120 ? -1.973 -21.122 7.341 1.00 97.62 120 LEU A CA 1
ATOM 919 C C . LEU A 1 120 ? -0.740 -20.666 6.548 1.00 97.62 120 LEU A C 1
ATOM 921 O O . LEU A 1 120 ? -0.131 -21.470 5.844 1.00 97.62 120 LEU A O 1
ATOM 925 N N . LEU A 1 121 ? -0.394 -19.378 6.626 1.00 96.94 121 LEU A N 1
ATOM 926 C CA . LEU A 1 121 ? 0.700 -18.782 5.870 1.00 96.94 121 LEU A CA 1
ATOM 927 C C . LEU A 1 121 ? 2.049 -19.002 6.560 1.00 96.94 121 LEU A C 1
ATOM 929 O O . LEU A 1 121 ? 2.177 -18.925 7.781 1.00 96.94 121 LEU A O 1
ATOM 933 N N . GLU A 1 122 ? 3.090 -19.197 5.753 1.00 96.94 122 GLU A N 1
ATOM 934 C CA . GLU A 1 122 ? 4.469 -19.223 6.232 1.00 96.94 122 GLU A CA 1
ATOM 935 C C . GLU A 1 122 ? 4.996 -17.789 6.384 1.00 96.94 122 GLU A C 1
ATOM 937 O O . GLU A 1 122 ? 5.294 -17.099 5.403 1.00 96.94 122 GLU A O 1
ATOM 942 N N . TYR A 1 123 ? 5.091 -17.319 7.629 1.00 95.94 123 TYR A N 1
ATOM 943 C CA . TYR A 1 123 ? 5.655 -16.007 7.934 1.00 95.94 123 TYR A CA 1
ATOM 944 C C . TYR A 1 123 ? 7.180 -16.043 7.869 1.00 95.94 123 TYR A C 1
ATOM 946 O O . TYR A 1 123 ? 7.832 -16.879 8.490 1.00 95.94 123 TYR A O 1
ATOM 954 N N . GLN A 1 124 ? 7.745 -15.091 7.131 1.00 94.69 124 GLN A N 1
ATOM 955 C CA . GLN A 1 124 ? 9.188 -14.910 7.041 1.00 94.69 124 GLN A CA 1
ATOM 956 C C . GLN A 1 124 ? 9.704 -14.170 8.276 1.00 94.69 124 GLN A C 1
ATOM 958 O O . GLN A 1 124 ? 9.072 -13.218 8.740 1.00 94.69 124 GLN A O 1
ATOM 963 N N . TYR A 1 125 ? 10.865 -14.597 8.763 1.00 90.69 125 TYR A N 1
ATOM 964 C CA . TYR A 1 125 ? 11.616 -13.930 9.820 1.00 90.69 125 TYR A CA 1
ATOM 965 C C . TYR A 1 125 ? 12.835 -13.252 9.198 1.00 90.69 125 TYR A C 1
ATOM 967 O O . TYR A 1 125 ? 13.557 -13.873 8.418 1.00 90.69 125 TYR A O 1
ATOM 975 N N . ASP A 1 126 ? 13.009 -11.978 9.516 1.00 86.00 126 ASP A N 1
ATOM 976 C CA . ASP A 1 126 ? 14.081 -11.111 9.035 1.00 86.00 126 ASP A CA 1
ATOM 977 C C . ASP A 1 126 ? 14.398 -10.169 10.200 1.00 86.00 126 ASP A C 1
ATOM 979 O O . ASP A 1 126 ? 13.490 -9.472 10.661 1.00 86.00 126 ASP A O 1
ATOM 983 N N . ASP A 1 127 ? 15.627 -10.259 10.711 1.00 58.69 127 ASP A N 1
ATOM 984 C CA . ASP A 1 127 ? 16.103 -9.692 11.988 1.00 58.69 127 ASP A CA 1
ATOM 985 C C . ASP A 1 127 ? 15.187 -9.957 13.210 1.00 58.69 127 ASP A C 1
ATOM 987 O O . ASP A 1 127 ? 14.536 -9.021 13.736 1.00 58.69 127 ASP A O 1
#

Secondary structure (DSSP, 8-state):
-HHHHHHHHSPPT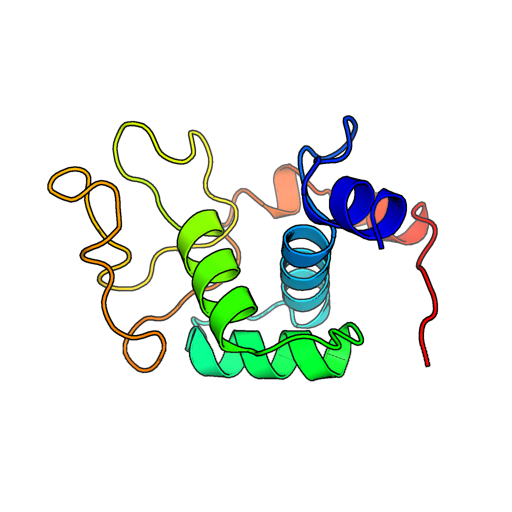TT---HHHHHHHHHHHHH--SS-EEHHHHHHHHHHHTT--S-HHHHHHHHHHHH--STTS-SS-SB--BS----TTTTTTTPPPTTT-EE-B-TTHHHHS-TTTGGGS------

pLDDT: mean 97.08, std 3.92, range [58.69, 98.81]

Foldseek 3Di:
DVVVCCQQPAADPPPRDGPLLVLLVVLLVVCVDPDWDQLLVSLVSSCPVVVDPDDSVVSSLSLLQLQDDEPPGDPDRQKHWAPASAYPVVPSPRRDDSRPTIIHGDPCNCVVVPPVCVVVDDDDDDD

Sequence (127 aa):
FSNSDNVRSIPCVLDGLKPGQRKVMFTCFKRNDKREVKVAQLAGSVAEMSAYHHGEQSLCSTIVNLAQNFVGSNNINLLYPGGQFGTRLSGGKDSASPRYIFTMMSALTRLIFHPLDDPLLEYQYDD

Radius of gyration: 14.35 Å; chains: 1; bounding box: 36×36×28 Å